Protein AF-A0A9E4D2P2-F1 (afdb_monomer_lite)

Structure (mmCIF, N/CA/C/O backbone):
data_AF-A0A9E4D2P2-F1
#
_entry.id   AF-A0A9E4D2P2-F1
#
loop_
_atom_site.group_PDB
_atom_site.id
_atom_site.type_symbol
_atom_site.label_atom_id
_atom_site.label_alt_id
_atom_site.label_comp_id
_atom_site.label_asym_id
_atom_site.label_entity_id
_atom_site.label_seq_id
_atom_site.pdbx_PDB_ins_code
_atom_site.Cartn_x
_atom_site.Cartn_y
_atom_site.Cartn_z
_atom_site.occupancy
_atom_site.B_iso_or_equiv
_atom_site.auth_seq_id
_atom_site.auth_comp_id
_atom_site.auth_asym_id
_atom_site.auth_atom_id
_atom_site.pdbx_PDB_model_num
ATOM 1 N N . PRO A 1 1 ? -7.543 14.826 18.131 1.00 80.69 1 PRO A N 1
ATOM 2 C CA . PRO A 1 1 ? -7.165 13.483 18.641 1.00 80.69 1 PRO A CA 1
ATOM 3 C C . PRO A 1 1 ? -8.421 12.713 19.062 1.00 80.69 1 PRO A C 1
ATOM 5 O O . PRO A 1 1 ? -9.323 13.350 19.600 1.00 80.69 1 PRO A O 1
ATOM 8 N N . GLY A 1 2 ? -8.501 11.407 18.787 1.00 88.00 2 GLY A N 1
ATOM 9 C CA . GLY A 1 2 ? -9.665 10.574 19.140 1.00 88.00 2 GLY A CA 1
ATOM 10 C C . GLY A 1 2 ? -10.785 10.505 18.094 1.00 88.00 2 GLY A C 1
ATOM 11 O O . GLY A 1 2 ? -11.886 10.076 18.418 1.00 88.00 2 GLY A O 1
ATOM 12 N N . LEU A 1 3 ? -10.522 10.938 16.857 1.00 93.31 3 LEU A N 1
ATOM 13 C CA . LEU A 1 3 ? -11.393 10.685 15.707 1.00 93.31 3 LEU A CA 1
ATOM 14 C C . LEU A 1 3 ? -10.687 9.715 14.754 1.00 93.31 3 LEU A C 1
ATOM 16 O O . LEU A 1 3 ? -9.456 9.779 14.679 1.00 93.31 3 LEU A O 1
ATOM 20 N N . PRO A 1 4 ? -11.435 8.885 14.004 1.00 94.69 4 PRO A N 1
ATOM 21 C CA . PRO A 1 4 ? -10.856 8.055 12.958 1.00 94.69 4 PRO A CA 1
ATOM 22 C C . PRO A 1 4 ? -10.049 8.885 11.956 1.00 94.69 4 PRO A C 1
ATOM 24 O O . PRO A 1 4 ? -10.454 9.983 11.563 1.00 94.69 4 PRO A O 1
ATOM 27 N N . VAL A 1 5 ? -8.911 8.344 11.540 1.00 95.88 5 VAL A N 1
ATOM 28 C CA . VAL A 1 5 ? -8.011 8.940 10.553 1.00 95.88 5 VAL A CA 1
ATOM 29 C C . VAL A 1 5 ? -8.242 8.288 9.192 1.00 95.88 5 VAL A C 1
ATOM 31 O O . VAL A 1 5 ? -8.562 7.099 9.093 1.00 95.88 5 VAL A O 1
ATOM 34 N N . ILE A 1 6 ? -8.079 9.087 8.139 1.00 95.81 6 ILE A N 1
ATOM 35 C CA . ILE A 1 6 ? -8.107 8.655 6.743 1.00 95.81 6 ILE A CA 1
ATOM 36 C C . ILE A 1 6 ? -6.746 8.974 6.129 1.00 95.81 6 ILE A C 1
ATOM 38 O O . ILE A 1 6 ? -6.279 10.113 6.220 1.00 95.81 6 ILE A O 1
ATOM 42 N N . ILE A 1 7 ? -6.140 7.996 5.458 1.00 96.62 7 ILE A N 1
ATOM 43 C CA . ILE A 1 7 ? -5.049 8.258 4.518 1.00 96.62 7 ILE A CA 1
ATOM 44 C C . ILE A 1 7 ? -5.696 8.682 3.201 1.00 96.62 7 ILE A C 1
ATOM 46 O O . ILE A 1 7 ? -6.239 7.853 2.470 1.00 96.62 7 ILE A O 1
ATOM 50 N N . GLY A 1 8 ? -5.690 9.996 2.958 1.00 97.31 8 GLY A N 1
ATOM 51 C CA . GLY A 1 8 ? -6.393 10.613 1.833 1.00 97.31 8 GLY A CA 1
ATOM 52 C C . GLY A 1 8 ? -5.880 10.159 0.472 1.00 97.31 8 GLY A C 1
ATOM 53 O O . GLY A 1 8 ? -6.683 10.030 -0.440 1.00 97.31 8 GLY A O 1
ATOM 54 N N . GLU A 1 9 ? -4.577 9.886 0.365 1.00 97.19 9 GLU A N 1
ATOM 55 C CA . GLU A 1 9 ? -3.927 9.297 -0.807 1.00 97.19 9 GLU A CA 1
ATOM 56 C C . GLU A 1 9 ? -2.646 8.568 -0.368 1.00 97.19 9 GLU A C 1
ATOM 58 O O . GLU A 1 9 ? -1.899 9.063 0.482 1.00 97.19 9 GLU A O 1
ATOM 63 N N . THR A 1 10 ? -2.380 7.399 -0.948 1.00 97.75 10 THR A N 1
ATOM 64 C CA . THR A 1 10 ? -1.097 6.688 -0.855 1.00 97.75 10 THR A CA 1
ATOM 65 C C . THR A 1 10 ? -0.868 5.835 -2.101 1.00 97.75 10 THR A C 1
ATOM 67 O O . THR A 1 10 ? -1.820 5.437 -2.770 1.00 97.75 10 THR A O 1
ATOM 70 N N . ALA A 1 11 ? 0.390 5.549 -2.418 1.00 98.19 11 ALA A N 1
ATOM 71 C CA . ALA A 1 11 ? 0.795 4.596 -3.444 1.00 98.19 11 ALA A CA 1
ATOM 72 C C . ALA A 1 11 ? 2.273 4.235 -3.250 1.00 98.19 11 ALA A C 1
ATOM 74 O O . ALA A 1 11 ? 3.002 4.893 -2.506 1.00 98.19 11 ALA A O 1
ATOM 75 N N . SER A 1 12 ? 2.733 3.217 -3.971 1.00 98.44 12 SER A N 1
ATOM 76 C CA . SER A 1 12 ? 4.151 2.870 -4.060 1.00 98.44 12 SER A CA 1
ATOM 77 C C . SER A 1 12 ? 4.562 2.636 -5.513 1.00 98.44 12 SER A C 1
ATOM 79 O O . SER A 1 12 ? 3.736 2.292 -6.362 1.00 98.44 12 SER A O 1
ATOM 81 N N . THR A 1 13 ? 5.839 2.870 -5.804 1.00 98.12 13 THR A N 1
ATOM 82 C CA . THR A 1 13 ? 6.450 2.666 -7.122 1.00 98.12 13 THR A CA 1
ATOM 83 C C . THR A 1 13 ? 7.092 1.283 -7.208 1.00 98.12 13 THR A C 1
ATOM 85 O O . THR A 1 13 ? 7.472 0.701 -6.199 1.00 98.12 13 THR A O 1
ATOM 88 N N . GLU A 1 14 ? 7.266 0.775 -8.426 1.00 97.81 14 GLU A N 1
ATOM 89 C CA . GLU A 1 14 ? 8.094 -0.410 -8.695 1.00 97.81 14 GLU A CA 1
ATOM 90 C C . GLU A 1 14 ? 9.604 -0.094 -8.635 1.00 97.81 14 GLU A C 1
ATOM 92 O O . GLU A 1 14 ? 10.441 -0.990 -8.566 1.00 97.81 14 GLU A O 1
ATOM 97 N N . SER A 1 15 ? 9.992 1.185 -8.701 1.00 97.06 15 SER A N 1
ATOM 98 C CA . SER A 1 15 ? 11.401 1.578 -8.775 1.00 97.06 15 SER A CA 1
ATOM 99 C C . SER A 1 15 ? 12.050 1.667 -7.395 1.00 97.06 15 SER A C 1
ATOM 101 O O . SER A 1 15 ? 11.628 2.450 -6.551 1.00 97.06 15 SER A O 1
ATOM 103 N N . GLY A 1 16 ? 13.169 0.962 -7.208 1.00 95.31 16 GLY A N 1
ATOM 104 C CA . GLY A 1 16 ? 14.010 1.091 -6.012 1.00 95.31 16 GLY A CA 1
ATOM 105 C C . GLY A 1 16 ? 13.625 0.181 -4.843 1.00 95.31 16 GLY A C 1
ATOM 106 O O . GLY A 1 16 ? 14.190 0.336 -3.762 1.00 95.31 16 GLY A O 1
ATOM 107 N N . GLY A 1 17 ? 12.717 -0.777 -5.046 1.00 96.19 17 GLY A N 1
ATOM 108 C CA . GLY A 1 17 ? 12.321 -1.736 -4.017 1.00 96.19 17 GLY A CA 1
ATOM 109 C C . GLY A 1 17 ? 11.324 -2.783 -4.510 1.00 96.19 17 GLY A C 1
ATOM 110 O O . GLY A 1 17 ? 11.120 -2.944 -5.710 1.00 96.19 17 GLY A O 1
ATOM 111 N N . ASP A 1 18 ? 10.715 -3.494 -3.561 1.00 98.19 18 ASP A N 1
ATOM 112 C CA . ASP A 1 18 ? 9.649 -4.467 -3.808 1.00 98.19 18 ASP A CA 1
ATOM 113 C C . ASP A 1 18 ? 8.287 -3.838 -3.484 1.00 98.19 18 ASP A C 1
ATOM 115 O O . ASP A 1 18 ? 7.905 -3.725 -2.317 1.00 98.19 18 ASP A O 1
ATOM 119 N N . LYS A 1 19 ? 7.543 -3.431 -4.519 1.00 98.50 19 LYS A N 1
ATOM 120 C CA . LYS A 1 19 ? 6.194 -2.870 -4.359 1.00 98.50 19 LYS A CA 1
ATOM 121 C C . LYS A 1 19 ? 5.223 -3.880 -3.747 1.00 98.50 19 LYS A C 1
ATOM 123 O O . LYS A 1 19 ? 4.395 -3.507 -2.920 1.00 98.50 19 LYS A O 1
ATOM 128 N N . ALA A 1 20 ? 5.321 -5.152 -4.129 1.00 98.44 20 ALA A N 1
ATOM 129 C CA . ALA A 1 20 ? 4.458 -6.209 -3.612 1.00 98.44 20 ALA A CA 1
ATOM 130 C C . ALA A 1 20 ? 4.714 -6.442 -2.115 1.00 98.44 20 ALA A C 1
ATOM 132 O O . ALA A 1 20 ? 3.769 -6.542 -1.333 1.00 98.44 20 ALA A O 1
ATOM 133 N N . GLY A 1 21 ? 5.984 -6.478 -1.706 1.00 98.50 21 GLY A N 1
ATOM 134 C CA . GLY A 1 21 ? 6.397 -6.482 -0.300 1.00 98.50 21 GLY A CA 1
ATOM 135 C C . GLY A 1 21 ? 5.867 -5.264 0.454 1.00 98.50 21 GLY A C 1
ATOM 136 O O . GLY A 1 21 ? 5.168 -5.419 1.451 1.00 98.50 21 GLY A O 1
ATOM 137 N N . TRP A 1 22 ? 6.077 -4.065 -0.094 1.00 98.50 22 TRP A N 1
ATOM 138 C CA . TRP A 1 22 ? 5.594 -2.817 0.499 1.00 98.50 22 TRP A CA 1
ATOM 139 C C . TRP A 1 22 ? 4.076 -2.809 0.723 1.00 98.50 22 TRP A C 1
ATOM 141 O O . TRP A 1 22 ? 3.617 -2.358 1.768 1.00 98.50 22 TRP A O 1
ATOM 151 N N . ILE A 1 23 ? 3.285 -3.335 -0.221 1.00 97.88 23 ILE A N 1
ATOM 152 C CA . ILE A 1 23 ? 1.822 -3.434 -0.080 1.00 97.88 23 ILE A CA 1
ATOM 153 C C . ILE A 1 23 ? 1.445 -4.326 1.108 1.00 97.88 23 ILE A C 1
ATOM 155 O O . ILE A 1 23 ? 0.598 -3.938 1.913 1.00 97.88 23 ILE A O 1
ATOM 159 N N . ARG A 1 24 ? 2.074 -5.501 1.245 1.00 97.44 24 ARG A N 1
ATOM 160 C CA . ARG A 1 24 ? 1.808 -6.419 2.368 1.00 97.44 24 ARG A CA 1
ATOM 161 C C . ARG A 1 24 ? 2.177 -5.779 3.701 1.00 97.44 24 ARG A C 1
ATOM 163 O O . ARG A 1 24 ? 1.383 -5.826 4.639 1.00 97.44 24 ARG A O 1
ATOM 170 N N . ASP A 1 25 ? 3.340 -5.142 3.753 1.00 97.75 25 ASP A N 1
ATOM 171 C CA . ASP A 1 25 ? 3.834 -4.475 4.954 1.00 97.75 25 ASP A CA 1
ATOM 172 C C . ASP A 1 25 ? 2.935 -3.299 5.346 1.00 97.75 25 ASP A C 1
ATOM 174 O O . ASP A 1 25 ? 2.622 -3.138 6.522 1.00 97.75 25 ASP A O 1
ATOM 178 N N . MET A 1 26 ? 2.454 -2.519 4.371 1.00 97.12 26 MET A N 1
ATOM 179 C CA . MET A 1 26 ? 1.510 -1.428 4.609 1.00 97.12 26 MET A CA 1
ATOM 180 C C . MET A 1 26 ? 0.229 -1.952 5.266 1.00 97.12 26 MET A C 1
ATOM 182 O O . MET A 1 26 ? -0.166 -1.432 6.304 1.00 97.12 26 MET A O 1
ATOM 186 N N . PHE A 1 27 ? -0.411 -2.982 4.706 1.00 95.75 27 PHE A N 1
ATOM 187 C CA . PHE A 1 27 ? -1.628 -3.543 5.301 1.00 95.75 27 PHE A CA 1
ATOM 188 C C . PHE A 1 27 ? -1.370 -4.155 6.683 1.00 95.75 27 PHE A C 1
ATOM 190 O O . PHE A 1 27 ? -2.123 -3.870 7.611 1.00 95.75 27 PHE A O 1
ATOM 197 N N . SER A 1 28 ? -0.266 -4.886 6.872 1.00 95.12 28 SER A N 1
ATOM 198 C CA . SER A 1 28 ? 0.119 -5.399 8.195 1.00 95.12 28 SER A CA 1
ATOM 199 C C . SER A 1 28 ? 0.310 -4.276 9.217 1.00 95.12 28 SER A C 1
ATOM 201 O O . SER A 1 28 ? -0.173 -4.385 10.340 1.00 95.12 28 SER A O 1
ATOM 203 N N . TRP A 1 29 ? 0.989 -3.193 8.835 1.00 95.69 29 TRP A N 1
ATOM 204 C CA . TRP A 1 29 ? 1.230 -2.028 9.688 1.00 95.69 29 TRP A CA 1
ATOM 205 C C . TRP A 1 29 ? -0.065 -1.305 10.045 1.00 95.69 29 TRP A C 1
ATOM 207 O O . TRP A 1 29 ? -0.251 -0.872 11.187 1.00 95.69 29 TRP A O 1
ATOM 217 N N . LEU A 1 30 ? -0.990 -1.183 9.091 1.00 94.44 30 LEU A N 1
ATOM 218 C CA . LEU A 1 30 ? -2.279 -0.598 9.404 1.00 94.44 30 LEU A CA 1
ATOM 219 C C . LEU A 1 30 ? -3.039 -1.471 10.421 1.00 94.44 30 LEU A C 1
ATOM 221 O O . LEU A 1 30 ? -3.742 -0.926 11.272 1.00 94.44 30 LEU A O 1
ATOM 225 N N . ASP A 1 31 ? -2.942 -2.804 10.315 1.00 91.81 31 ASP A N 1
ATOM 226 C CA . ASP A 1 31 ? -3.646 -3.799 11.151 1.00 91.81 31 ASP A CA 1
ATOM 227 C C . ASP A 1 31 ? -3.113 -3.869 12.575 1.00 91.81 31 ASP A C 1
ATOM 229 O O . ASP A 1 31 ? -3.904 -3.862 13.520 1.00 91.81 31 ASP A O 1
ATOM 233 N N . SER A 1 32 ? -1.794 -3.930 12.740 1.00 93.44 32 SER A N 1
ATOM 234 C CA . SER A 1 32 ? -1.181 -4.121 14.054 1.00 93.44 32 SER A CA 1
ATOM 235 C C . SER A 1 32 ? -0.945 -2.814 14.800 1.00 93.44 32 SER A C 1
ATOM 237 O O . SER A 1 32 ? -1.175 -2.748 16.008 1.00 93.44 32 SER A O 1
ATOM 239 N N . ASP A 1 33 ? -0.496 -1.777 14.090 1.00 95.81 33 ASP A N 1
ATOM 240 C CA . ASP A 1 33 ? 0.129 -0.617 14.727 1.00 95.81 33 ASP A CA 1
ATOM 241 C C . ASP A 1 33 ? -0.759 0.636 14.671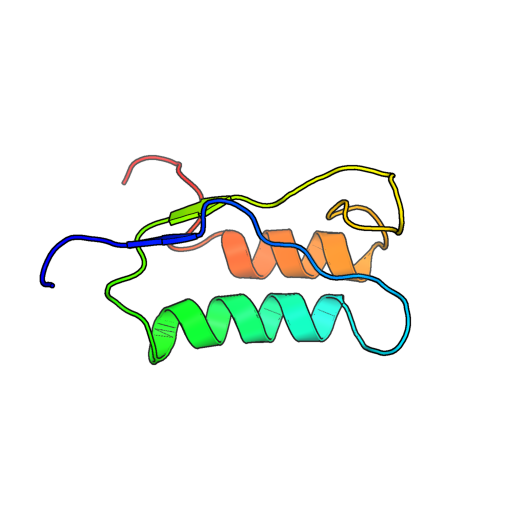 1.00 95.81 33 ASP A C 1
ATOM 243 O O . ASP A 1 33 ? -0.525 1.583 15.422 1.00 95.81 33 ASP A O 1
ATOM 247 N N . ASN A 1 34 ? -1.787 0.661 13.807 1.00 94.00 34 ASN A N 1
ATOM 248 C CA . ASN A 1 34 ? -2.576 1.872 13.529 1.00 94.00 34 ASN A CA 1
ATOM 249 C C . ASN A 1 34 ? -4.093 1.631 13.522 1.00 94.00 34 ASN A C 1
ATOM 251 O O . ASN A 1 34 ? -4.763 1.904 12.521 1.00 94.00 34 ASN A O 1
ATOM 255 N N . PRO A 1 35 ? -4.673 1.196 14.654 1.00 90.44 35 PRO A N 1
ATOM 256 C CA . PRO A 1 35 ? -6.107 0.925 14.750 1.00 90.44 35 PRO A CA 1
ATOM 257 C C . PRO A 1 35 ? -6.993 2.163 14.523 1.00 90.44 35 PRO A C 1
ATOM 259 O O . PRO A 1 35 ? -8.158 2.018 14.161 1.00 90.44 35 PRO A O 1
ATOM 262 N N . ASP A 1 36 ? -6.457 3.377 14.695 1.00 94.12 36 ASP A N 1
ATOM 263 C CA . ASP A 1 36 ? -7.196 4.626 14.470 1.00 94.12 36 ASP A CA 1
ATOM 264 C C . ASP A 1 36 ? -7.357 4.970 12.974 1.00 94.12 36 ASP A C 1
ATOM 266 O O . ASP A 1 36 ? -8.148 5.854 12.627 1.00 94.12 36 ASP A O 1
ATOM 270 N N . ILE A 1 37 ? -6.629 4.296 12.071 1.00 94.19 37 ILE A N 1
ATOM 271 C CA . ILE A 1 37 ? -6.768 4.487 10.623 1.00 94.19 37 ILE A CA 1
ATOM 272 C C . ILE A 1 37 ? -7.918 3.617 10.118 1.00 94.19 37 ILE A C 1
ATOM 274 O O . ILE A 1 37 ? -7.860 2.389 10.116 1.00 94.19 37 ILE A O 1
ATOM 278 N N . SER A 1 38 ? -8.967 4.290 9.658 1.00 92.06 38 SER A N 1
ATOM 279 C CA . SER A 1 38 ? -10.225 3.665 9.233 1.00 92.06 38 SER A CA 1
ATOM 280 C C . SER A 1 38 ? -10.344 3.470 7.724 1.00 92.06 38 SER A C 1
ATOM 282 O O . SER A 1 38 ? -11.144 2.656 7.275 1.00 92.06 38 SER A O 1
ATOM 284 N N . MET A 1 39 ? -9.570 4.218 6.935 1.00 92.81 39 MET A N 1
ATOM 285 C CA . MET A 1 39 ? -9.615 4.154 5.477 1.00 92.81 39 MET A CA 1
ATOM 286 C C . MET A 1 39 ? -8.269 4.539 4.876 1.00 92.81 39 MET A C 1
ATOM 288 O O . MET A 1 39 ? -7.584 5.442 5.368 1.00 92.81 39 MET A O 1
ATOM 292 N N . VAL A 1 40 ? -7.946 3.887 3.764 1.00 94.38 40 VAL A N 1
ATOM 293 C CA . VAL A 1 40 ? -6.826 4.224 2.894 1.00 94.38 40 VAL A CA 1
ATOM 294 C C . VAL A 1 40 ? -7.340 4.334 1.469 1.00 94.38 40 VAL A C 1
ATOM 296 O O . VAL A 1 40 ? -8.055 3.452 0.997 1.00 94.38 40 VAL A O 1
ATOM 299 N N . ILE A 1 41 ? -6.983 5.418 0.791 1.00 95.25 41 ILE A N 1
ATOM 300 C CA . ILE A 1 41 ? -7.296 5.629 -0.621 1.00 95.25 41 ILE A CA 1
ATOM 301 C C . ILE A 1 41 ? -6.012 5.422 -1.421 1.00 95.25 41 ILE A C 1
ATOM 303 O O . ILE A 1 41 ? -5.013 6.107 -1.197 1.00 95.25 41 ILE A O 1
ATOM 307 N N . TRP A 1 42 ? -6.040 4.469 -2.352 1.00 97.19 42 TRP A N 1
ATOM 308 C CA . TRP A 1 42 ? -4.930 4.247 -3.272 1.00 97.19 42 TRP A CA 1
ATOM 309 C C . TRP A 1 42 ? -4.979 5.239 -4.437 1.00 97.19 42 TRP A C 1
ATOM 311 O O . TRP A 1 42 ? -6.032 5.431 -5.045 1.00 97.19 42 TRP A O 1
ATOM 321 N N . PHE A 1 43 ? -3.838 5.832 -4.782 1.00 97.94 43 PHE A N 1
ATOM 322 C CA . PHE A 1 43 ? -3.686 6.655 -5.980 1.00 97.94 43 PHE A CA 1
ATOM 323 C C . PHE A 1 43 ? -3.354 5.768 -7.195 1.00 97.94 43 PHE A C 1
ATOM 325 O O . PHE A 1 43 ? -2.200 5.404 -7.430 1.00 97.94 43 PHE A O 1
ATOM 332 N N . ASP A 1 44 ? -4.384 5.367 -7.944 1.00 97.69 44 ASP A N 1
ATOM 333 C CA . ASP A 1 44 ? -4.305 4.330 -8.986 1.00 97.69 44 ASP A CA 1
ATOM 334 C C . ASP A 1 44 ? -4.097 4.891 -10.406 1.00 97.69 44 ASP A C 1
ATOM 336 O O . ASP A 1 44 ? -4.954 4.745 -11.268 1.00 97.69 44 ASP A O 1
ATOM 340 N N . GLU A 1 45 ? -2.967 5.554 -10.672 1.00 97.75 45 GLU A N 1
ATOM 341 C CA . GLU A 1 45 ? -2.744 6.228 -11.966 1.00 97.75 45 GLU A CA 1
ATOM 342 C C . GLU A 1 45 ? -1.374 5.913 -12.607 1.00 97.75 45 GLU A C 1
ATOM 344 O O . GLU A 1 45 ? -0.345 5.892 -11.920 1.00 97.75 45 GLU A O 1
ATOM 349 N N . PRO A 1 46 ? -1.299 5.717 -13.939 1.00 96.62 46 PRO A N 1
ATOM 350 C CA . PRO A 1 46 ? -0.045 5.675 -14.686 1.00 96.62 46 PRO A CA 1
ATOM 351 C C . PRO A 1 46 ? 0.479 7.087 -14.957 1.00 96.62 46 PRO A C 1
ATOM 353 O O . PRO A 1 46 ? 0.229 7.672 -16.012 1.00 96.62 46 PRO A O 1
ATOM 356 N N . LYS A 1 47 ? 1.219 7.638 -13.989 1.00 96.25 47 LYS A N 1
ATOM 357 C CA . LYS A 1 47 ? 1.676 9.034 -14.020 1.00 96.25 47 LYS A CA 1
ATOM 358 C C . LYS A 1 47 ? 3.199 9.159 -13.908 1.00 96.25 47 LYS A C 1
ATOM 360 O O . LYS A 1 47 ? 3.912 8.578 -14.720 1.00 96.25 47 LYS A O 1
ATOM 365 N N . GLU A 1 48 ? 3.720 9.931 -12.952 1.00 97.62 48 GLU A N 1
ATOM 366 C CA . GLU A 1 48 ? 5.161 10.197 -12.802 1.00 97.62 48 GLU A CA 1
ATOM 367 C C . GLU A 1 48 ? 5.971 8.910 -12.597 1.00 97.62 48 GLU A C 1
ATOM 369 O O . GLU A 1 48 ? 7.150 8.841 -12.936 1.00 97.62 48 GLU A O 1
ATOM 374 N N . THR A 1 49 ? 5.327 7.876 -12.060 1.00 97.25 49 THR A N 1
ATOM 375 C CA . THR A 1 49 ? 5.824 6.505 -12.027 1.00 97.25 49 THR A CA 1
ATOM 376 C C . THR A 1 49 ? 4.638 5.540 -11.969 1.00 97.25 49 THR A C 1
ATOM 378 O O . THR A 1 49 ? 3.477 5.947 -12.055 1.00 97.25 49 THR A O 1
ATOM 381 N N . ALA A 1 50 ? 4.926 4.245 -11.858 1.00 97.06 50 ALA A N 1
ATOM 382 C CA . ALA A 1 50 ? 3.921 3.200 -11.836 1.00 97.06 50 ALA A CA 1
ATOM 383 C C . ALA A 1 50 ? 3.193 3.108 -10.485 1.00 97.06 50 ALA A C 1
ATOM 385 O O . ALA A 1 50 ? 3.439 2.194 -9.696 1.00 97.06 50 ALA A O 1
ATOM 386 N N . TRP A 1 51 ? 2.303 4.070 -10.214 1.00 98.38 51 TRP A N 1
ATOM 387 C CA . TRP A 1 51 ? 1.503 4.110 -8.985 1.00 98.38 51 TRP A CA 1
ATOM 388 C C . TRP A 1 51 ? 0.390 3.066 -8.973 1.00 98.38 51 TRP A C 1
ATOM 390 O O . TRP A 1 51 ? 0.145 2.457 -7.931 1.00 98.38 51 TRP A O 1
ATOM 400 N N . TRP A 1 52 ? -0.224 2.794 -10.128 1.00 98.06 52 TRP A N 1
ATOM 401 C CA . TRP A 1 52 ? -1.369 1.892 -10.222 1.00 98.06 52 TRP A CA 1
ATOM 402 C C . TRP A 1 52 ? -1.084 0.491 -9.658 1.00 98.06 52 TRP A C 1
ATOM 404 O O . TRP A 1 52 ? 0.006 -0.060 -9.827 1.00 98.06 52 TRP A O 1
ATOM 414 N N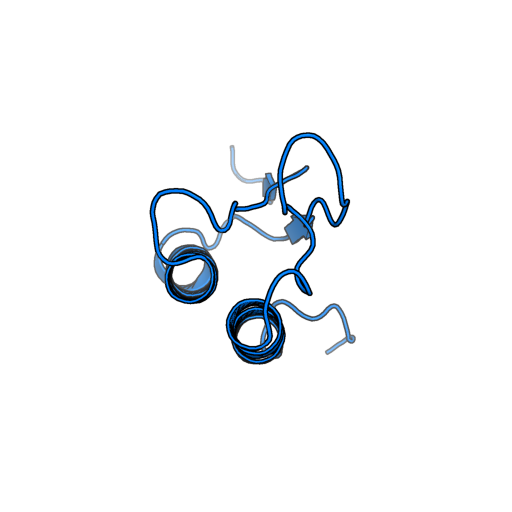 . VAL A 1 53 ? -2.059 -0.093 -8.966 1.00 97.50 53 VAL A N 1
ATOM 415 C CA . VAL A 1 53 ? -1.982 -1.410 -8.314 1.00 97.50 53 VAL A CA 1
ATOM 416 C C . VAL A 1 53 ? -1.612 -2.496 -9.322 1.00 97.50 53 VAL A C 1
ATOM 418 O O . VAL A 1 53 ? -0.853 -3.411 -9.008 1.00 97.50 53 VAL A O 1
ATOM 421 N N . GLY A 1 54 ? -2.097 -2.373 -10.556 1.00 97.75 54 GLY A N 1
ATOM 422 C CA . GLY A 1 54 ? -1.821 -3.308 -11.647 1.00 97.75 54 GLY A CA 1
ATOM 423 C C . GLY A 1 54 ? -0.463 -3.137 -12.338 1.00 97.75 54 GLY A C 1
ATOM 424 O O . GLY A 1 54 ? -0.314 -3.613 -13.463 1.00 97.75 54 GLY A O 1
ATOM 425 N N . SER A 1 55 ? 0.505 -2.424 -11.751 1.00 98.19 55 SER A N 1
ATOM 426 C CA . SER A 1 55 ? 1.824 -2.185 -12.371 1.00 98.19 55 SER A CA 1
ATOM 427 C C . SER A 1 55 ? 2.639 -3.457 -12.576 1.00 98.19 55 SER A C 1
ATOM 429 O O . SER A 1 55 ? 3.481 -3.522 -13.471 1.00 98.19 55 SER A O 1
ATOM 431 N N . SER A 1 56 ? 2.345 -4.489 -11.790 1.00 98.25 56 SER A N 1
ATOM 432 C CA . SER A 1 56 ? 2.879 -5.837 -11.933 1.00 98.25 56 SER A CA 1
ATOM 433 C C . SER A 1 56 ? 1.866 -6.870 -11.440 1.00 98.25 56 SER A C 1
ATOM 435 O O . SER A 1 56 ? 0.969 -6.565 -10.649 1.00 98.25 56 SER A O 1
ATOM 437 N N . GLN A 1 57 ? 2.028 -8.126 -11.873 1.00 98.38 57 GLN A N 1
ATOM 438 C CA . GLN A 1 57 ? 1.211 -9.239 -11.377 1.00 98.38 57 GLN A CA 1
ATOM 439 C C . GLN A 1 57 ? 1.328 -9.385 -9.851 1.00 98.38 57 GLN A C 1
ATOM 441 O O . GLN A 1 57 ? 0.334 -9.639 -9.175 1.00 98.38 57 GLN A O 1
ATOM 446 N N . TRP A 1 58 ? 2.530 -9.191 -9.302 1.00 98.38 58 TRP A N 1
ATOM 447 C CA . TRP A 1 58 ? 2.785 -9.315 -7.868 1.00 98.38 58 TRP A CA 1
ATOM 448 C C . TRP A 1 58 ? 2.178 -8.172 -7.056 1.00 98.38 58 TRP A C 1
ATOM 450 O O . TRP A 1 58 ? 1.640 -8.429 -5.980 1.00 98.38 58 TRP A O 1
ATOM 460 N N . SER A 1 59 ? 2.213 -6.940 -7.574 1.00 98.38 59 SER A N 1
ATOM 461 C CA . SER A 1 59 ? 1.528 -5.794 -6.965 1.00 98.38 59 SER A CA 1
ATOM 462 C C . SER A 1 59 ? 0.016 -6.037 -6.893 1.00 98.38 59 SER A C 1
ATOM 464 O O . SER A 1 59 ? -0.572 -5.941 -5.817 1.00 98.38 59 SER A O 1
ATOM 466 N N . ALA A 1 60 ? -0.597 -6.460 -8.004 1.00 97.69 60 ALA A N 1
ATOM 467 C CA . ALA A 1 60 ? -2.033 -6.726 -8.067 1.00 97.69 60 ALA A CA 1
ATOM 468 C C . ALA A 1 60 ? -2.482 -7.839 -7.107 1.00 97.69 60 ALA A C 1
ATOM 470 O O . ALA A 1 60 ? -3.459 -7.665 -6.380 1.00 97.69 60 ALA A O 1
ATOM 471 N N . LEU A 1 61 ? -1.756 -8.963 -7.074 1.00 97.62 61 LEU A N 1
ATOM 472 C CA . LEU A 1 61 ? -2.052 -1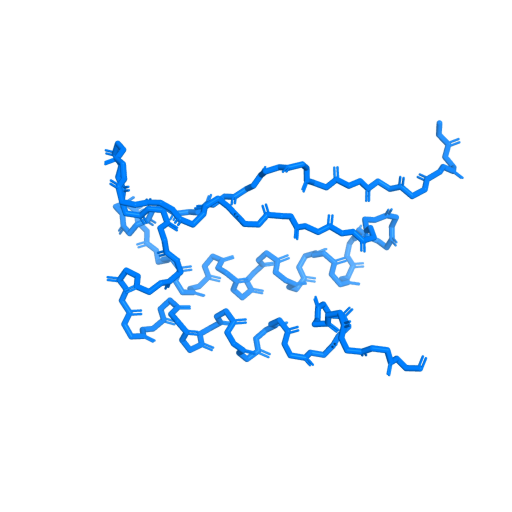0.070 -6.159 1.00 97.62 61 LEU A CA 1
ATOM 473 C C . LEU A 1 61 ? -1.908 -9.646 -4.696 1.00 97.62 61 LEU A C 1
ATOM 475 O O . LEU A 1 61 ? -2.809 -9.895 -3.905 1.00 97.62 61 LEU A O 1
ATOM 479 N N . SER A 1 62 ? -0.821 -8.952 -4.351 1.00 97.00 62 SER A N 1
ATOM 480 C CA . SER A 1 62 ? -0.576 -8.523 -2.967 1.00 97.00 62 SER A CA 1
ATOM 481 C C . SER A 1 62 ? -1.639 -7.551 -2.478 1.00 97.00 62 SER A C 1
ATOM 483 O O . SER A 1 62 ? -2.077 -7.650 -1.337 1.00 97.00 62 SER A O 1
ATOM 485 N N . PHE A 1 63 ? -2.082 -6.635 -3.340 1.00 96.12 63 PHE A N 1
ATOM 486 C CA . PHE A 1 63 ? -3.152 -5.703 -3.005 1.00 96.12 63 PHE A CA 1
ATOM 487 C C . PHE A 1 63 ? -4.487 -6.422 -2.814 1.00 96.12 63 PHE A C 1
ATOM 489 O O . PHE A 1 63 ? -5.187 -6.159 -1.840 1.00 96.12 63 PHE A O 1
ATOM 496 N N . ALA A 1 64 ? -4.829 -7.348 -3.715 1.00 94.19 64 ALA A N 1
ATOM 497 C CA . ALA A 1 64 ? -6.058 -8.126 -3.612 1.00 94.19 64 ALA A CA 1
ATOM 498 C C . ALA A 1 64 ? -6.080 -8.993 -2.344 1.00 94.19 64 ALA A C 1
ATOM 500 O O . ALA A 1 64 ? -7.072 -8.991 -1.627 1.00 94.19 64 ALA A O 1
ATOM 501 N N . GLU A 1 65 ? -4.992 -9.704 -2.046 1.00 94.12 65 GLU A N 1
ATOM 502 C CA . GLU A 1 65 ? -4.897 -10.588 -0.879 1.00 94.12 65 GLU A CA 1
ATOM 503 C C . GLU A 1 65 ? -4.899 -9.808 0.439 1.00 94.12 65 GLU A C 1
ATOM 505 O O . GLU A 1 65 ? -5.641 -10.157 1.355 1.00 94.12 65 GLU A O 1
ATOM 510 N N . ALA A 1 66 ? -4.104 -8.740 0.537 1.00 92.31 66 ALA A N 1
ATOM 511 C CA . ALA A 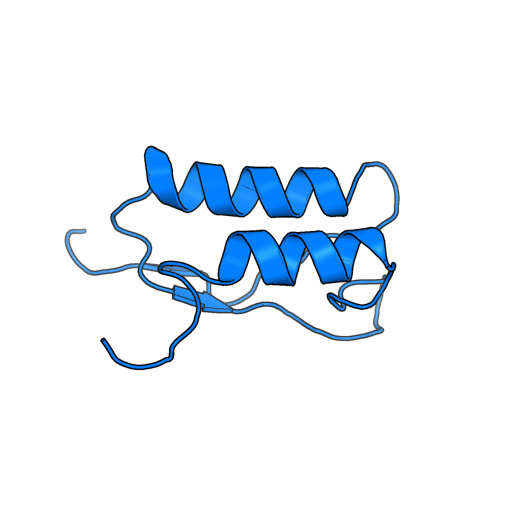1 66 ? -3.969 -7.974 1.773 1.00 92.31 66 ALA A CA 1
ATOM 512 C C . ALA A 1 66 ? -5.159 -7.030 2.029 1.00 92.31 66 ALA A C 1
ATOM 514 O O . ALA A 1 66 ? -5.506 -6.766 3.179 1.00 92.31 66 ALA A O 1
ATOM 515 N N . GLY A 1 67 ? -5.819 -6.555 0.968 1.00 86.94 67 GLY A N 1
ATOM 516 C CA . GLY A 1 67 ? -7.008 -5.711 1.068 1.00 86.94 67 GLY A CA 1
ATOM 517 C C . GLY A 1 67 ? -8.307 -6.478 1.346 1.00 86.94 67 GLY A C 1
ATOM 518 O O . GLY A 1 67 ? -9.263 -5.877 1.828 1.00 86.94 67 GLY A O 1
ATOM 519 N N . ALA A 1 68 ? -8.363 -7.787 1.068 1.00 81.06 68 ALA A N 1
ATOM 520 C CA . ALA A 1 68 ? -9.606 -8.569 1.061 1.00 81.06 68 ALA A CA 1
ATOM 521 C C . ALA A 1 68 ? -10.322 -8.718 2.414 1.00 81.06 68 ALA A C 1
ATOM 523 O O . ALA A 1 68 ? -11.512 -9.030 2.412 1.00 81.06 68 ALA A O 1
ATOM 524 N N . ASP A 1 69 ? -9.637 -8.540 3.548 1.00 72.00 69 ASP A N 1
ATOM 525 C CA . ASP A 1 69 ? -10.256 -8.706 4.869 1.00 72.00 69 ASP A CA 1
ATOM 526 C C . ASP A 1 69 ? -10.975 -7.421 5.315 1.00 72.00 69 ASP A C 1
ATOM 528 O O . ASP A 1 69 ? -11.999 -7.033 4.753 1.00 72.00 69 ASP A O 1
ATOM 532 N N . ARG A 1 70 ? -10.441 -6.704 6.307 1.00 76.38 70 ARG A N 1
ATOM 533 C CA . ARG A 1 70 ? -11.098 -5.515 6.870 1.00 76.38 70 ARG A CA 1
ATOM 534 C C . ARG A 1 70 ? -11.098 -4.280 5.963 1.00 76.38 70 ARG A C 1
ATOM 536 O O . ARG A 1 70 ? -11.700 -3.272 6.324 1.00 76.38 70 ARG A O 1
ATOM 543 N N . TRP A 1 71 ? -10.381 -4.328 4.844 1.00 81.44 71 TRP A N 1
ATOM 544 C CA . TRP A 1 71 ? -10.079 -3.163 4.011 1.00 81.44 71 TRP A CA 1
ATOM 545 C C . TRP A 1 71 ? -10.908 -3.077 2.731 1.00 81.44 71 TRP A C 1
ATOM 547 O O . TRP A 1 71 ? -10.994 -2.009 2.124 1.00 81.44 71 TRP A O 1
ATOM 557 N N . CYS A 1 72 ? -11.578 -4.158 2.339 1.00 72.50 72 CYS A N 1
ATOM 558 C CA . CYS A 1 72 ? -12.567 -4.127 1.276 1.00 72.50 72 CYS A CA 1
ATOM 559 C C . CYS A 1 72 ? -13.900 -3.625 1.840 1.00 72.50 72 CYS A C 1
ATOM 561 O O . CYS A 1 72 ? -14.506 -4.267 2.692 1.00 72.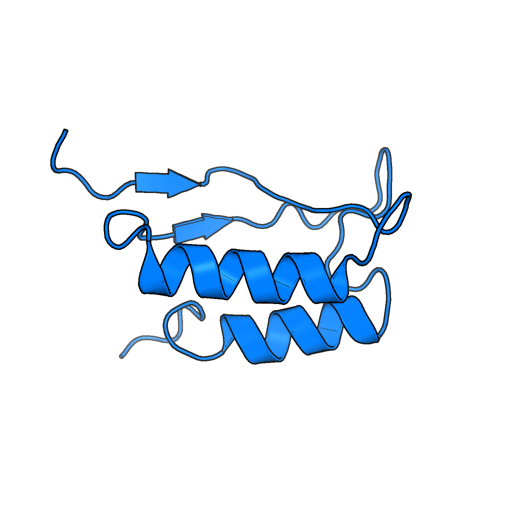50 72 CYS A O 1
ATOM 563 N N . GLY A 1 73 ? -14.397 -2.498 1.320 1.00 63.69 73 GLY A N 1
ATOM 564 C CA . GLY A 1 73 ? -15.665 -1.863 1.712 1.00 63.69 73 GLY A CA 1
ATOM 565 C C . GLY A 1 73 ? -16.945 -2.651 1.387 1.00 63.69 73 GLY A C 1
ATOM 566 O O . GLY A 1 73 ? -18.000 -2.049 1.194 1.00 63.69 73 GLY A O 1
ATOM 567 N N . CYS A 1 74 ? -16.885 -3.981 1.305 1.00 43.09 74 CYS A N 1
ATOM 568 C CA . CYS A 1 74 ? -18.082 -4.804 1.267 1.00 43.09 74 CYS A CA 1
ATOM 569 C C . CYS A 1 74 ? -18.625 -4.908 2.700 1.00 43.09 74 CYS A C 1
ATOM 571 O O . CYS A 1 74 ? -18.037 -5.583 3.540 1.00 43.09 74 CYS A O 1
ATOM 573 N N . LEU A 1 75 ? -19.707 -4.166 2.960 1.00 39.78 75 LEU A N 1
ATOM 574 C CA . LEU A 1 75 ? -20.540 -4.185 4.168 1.00 39.78 75 LEU A CA 1
ATOM 575 C C . LEU A 1 75 ? -20.480 -5.534 4.911 1.00 39.78 75 LEU A C 1
ATOM 577 O O . LEU A 1 75 ? -20.980 -6.540 4.405 1.00 39.78 75 LEU A O 1
ATOM 581 N N . ARG A 1 76 ? -19.904 -5.530 6.118 1.00 41.03 76 ARG A N 1
ATOM 582 C CA . ARG A 1 76 ? -20.300 -6.485 7.159 1.00 41.03 76 ARG A CA 1
ATOM 583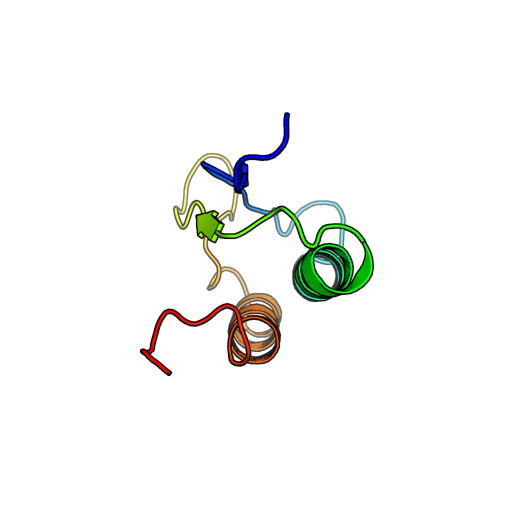 C C . ARG A 1 76 ? -21.644 -6.069 7.742 1.00 41.03 76 ARG A C 1
ATOM 585 O O . ARG A 1 76 ? -21.852 -4.844 7.898 1.00 41.03 76 ARG A O 1
#

pLDDT: mean 92.05, std 12.26, range [39.78, 98.5]

Sequence (76 aa):
PGLPVIIGETASTESGGDKAGWIRDMFSWLDSDNPDISMVIWFDEPKETAWWVGSSQWSALSFAEAGADRWCGCLR

Radius of gyration: 12.74 Å; chains: 1; bounding box: 34×24×34 Å

Secondary structure (DSSP, 8-state):
--S-EEEEEE---STTS-HHHHHHHHHHHHHHH-TTEEEEEE---BSSSB-SGGGSHHHHHHHHHHHTTTTS----

Foldseek 3Di:
DPAADEQPEDFDAPPPDHRLVVLLVVLVCCVPPNVSHQAYDQPADPPPGRRHQVSDPSSVVSNCVSCVPSNPPPDD